Protein AF-A0A3D0P7R5-F1 (afdb_monomer_lite)

Sequence (72 aa):
PYKRVDLVVQACRELDLPLVVVGDGPERSRLEAMAGPSTRFLGRSSAHEVEQLLARCRAYVYAGLEDFGIAP

Structure (mmCIF, N/CA/C/O backbone):
data_AF-A0A3D0P7R5-F1
#
_entry.id   AF-A0A3D0P7R5-F1
#
loop_
_atom_site.group_PDB
_atom_site.id
_atom_site.type_symbol
_atom_site.label_atom_id
_atom_site.label_alt_id
_atom_site.label_comp_id
_atom_site.label_asym_id
_atom_site.label_entity_id
_atom_site.label_seq_id
_atom_site.pdbx_PDB_ins_code
_atom_site.Cartn_x
_atom_site.Cartn_y
_atom_site.Car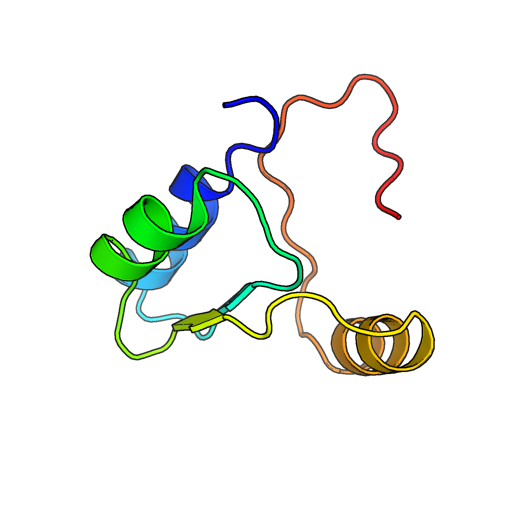tn_z
_atom_site.occupancy
_atom_site.B_iso_or_equiv
_atom_site.auth_seq_id
_atom_site.auth_comp_id
_atom_site.auth_asym_id
_atom_site.auth_atom_id
_atom_site.pdbx_PDB_model_num
ATOM 1 N N . PRO A 1 1 ? 1.782 5.682 -11.806 1.00 62.44 1 PRO A N 1
ATOM 2 C CA . PRO A 1 1 ? 1.372 5.448 -13.216 1.00 62.44 1 PRO A CA 1
ATOM 3 C C . PRO A 1 1 ? 1.381 3.969 -13.639 1.00 62.44 1 PRO A C 1
ATOM 5 O O . PRO A 1 1 ? 0.333 3.473 -14.015 1.00 62.44 1 PRO A O 1
ATOM 8 N N . TYR A 1 2 ? 2.511 3.251 -13.546 1.00 75.75 2 TYR A N 1
ATOM 9 C CA . TYR A 1 2 ? 2.598 1.855 -14.018 1.00 75.75 2 TYR A CA 1
ATOM 10 C C . TYR A 1 2 ? 1.892 0.843 -13.099 1.00 75.75 2 TYR A C 1
ATOM 12 O O . TYR A 1 2 ? 1.025 0.109 -13.546 1.00 75.75 2 TYR A O 1
ATOM 20 N N . LYS A 1 3 ? 2.174 0.879 -11.788 1.00 82.81 3 LYS A N 1
ATOM 21 C CA . LYS A 1 3 ? 1.594 -0.053 -10.794 1.00 82.81 3 LYS A CA 1
ATOM 22 C C . LYS A 1 3 ? 0.112 0.188 -10.458 1.00 82.81 3 LYS A C 1
ATOM 24 O O . LYS A 1 3 ? -0.471 -0.578 -9.703 1.00 82.81 3 LYS A O 1
ATOM 29 N N . ARG A 1 4 ? -0.456 1.300 -10.943 1.00 91.62 4 ARG A N 1
ATOM 30 C CA . ARG A 1 4 ? -1.844 1.752 -10.712 1.00 91.62 4 ARG A CA 1
ATOM 31 C C . ARG A 1 4 ? -2.372 1.590 -9.275 1.00 91.62 4 ARG A C 1
ATOM 33 O O . ARG A 1 4 ? -3.542 1.284 -9.065 1.00 91.62 4 ARG A O 1
ATOM 40 N N . VAL A 1 5 ? -1.519 1.838 -8.275 1.00 93.94 5 VAL A N 1
ATOM 41 C CA . VAL A 1 5 ? -1.889 1.773 -6.844 1.00 93.94 5 VAL A CA 1
ATOM 42 C C . VAL A 1 5 ? -3.043 2.728 -6.522 1.00 93.94 5 VAL A C 1
ATOM 44 O O . VAL A 1 5 ? -3.849 2.450 -5.643 1.00 93.94 5 VAL A O 1
ATOM 47 N N . ASP A 1 6 ? -3.168 3.814 -7.286 1.00 95.06 6 ASP A N 1
ATOM 48 C CA . ASP A 1 6 ? -4.294 4.741 -7.237 1.00 95.06 6 ASP A CA 1
ATOM 49 C C . ASP A 1 6 ? -5.652 4.046 -7.380 1.00 95.06 6 ASP A C 1
ATOM 51 O O . ASP A 1 6 ? -6.554 4.333 -6.597 1.00 95.06 6 ASP A O 1
ATOM 55 N N . LEU A 1 7 ? -5.781 3.090 -8.305 1.00 95.88 7 LEU A N 1
ATOM 56 C CA . LEU A 1 7 ? -7.030 2.354 -8.505 1.00 95.88 7 LEU A CA 1
ATOM 57 C C . LEU A 1 7 ? -7.369 1.470 -7.305 1.00 95.88 7 LEU A C 1
ATOM 59 O O . LEU A 1 7 ? -8.526 1.399 -6.904 1.00 95.88 7 LEU A O 1
ATOM 63 N N . VAL A 1 8 ? -6.363 0.818 -6.715 1.00 96.12 8 VAL A N 1
ATOM 64 C CA . VAL A 1 8 ? -6.556 -0.044 -5.539 1.00 96.12 8 VAL A CA 1
ATOM 65 C C . VAL A 1 8 ? -6.980 0.794 -4.335 1.00 96.12 8 VAL A C 1
ATOM 67 O O . VAL A 1 8 ? -7.944 0.453 -3.658 1.00 96.12 8 VAL A O 1
ATOM 70 N N . VAL A 1 9 ? -6.30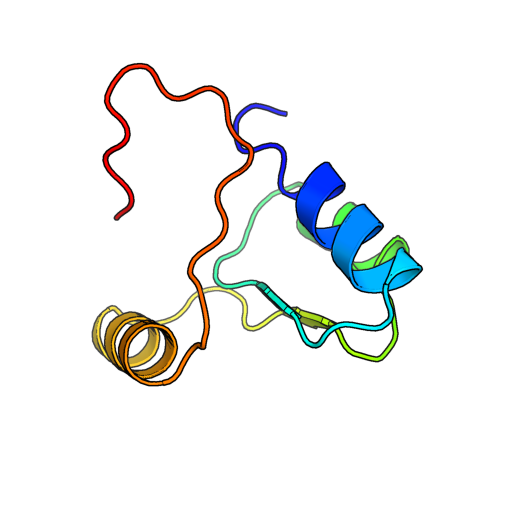4 1.923 -4.099 1.00 97.00 9 VAL A N 1
ATOM 71 C CA . VAL A 1 9 ? -6.641 2.850 -3.009 1.00 97.00 9 VAL A CA 1
ATOM 72 C C . VAL A 1 9 ? -8.051 3.411 -3.183 1.00 97.00 9 VAL A C 1
ATOM 74 O O . VAL A 1 9 ? -8.819 3.424 -2.221 1.00 97.00 9 VAL A O 1
ATOM 77 N N . GLN A 1 10 ? -8.412 3.838 -4.396 1.00 97.06 10 GLN A N 1
ATOM 78 C CA . GLN A 1 10 ? -9.750 4.349 -4.687 1.00 97.06 10 GLN A CA 1
ATOM 79 C C . GLN A 1 10 ? -10.821 3.273 -4.458 1.00 97.06 10 GLN A C 1
ATOM 81 O O . GLN A 1 10 ? -11.774 3.518 -3.723 1.00 97.06 10 GLN A O 1
ATOM 86 N N . ALA A 1 11 ? -10.637 2.073 -5.013 1.00 96.56 11 ALA A N 1
ATOM 87 C CA . ALA A 1 11 ? -11.599 0.985 -4.871 1.00 96.56 11 ALA A CA 1
ATOM 88 C C . ALA A 1 11 ? -11.781 0.563 -3.404 1.00 96.56 11 ALA A C 1
ATOM 90 O O . ALA A 1 11 ? -12.908 0.433 -2.934 1.00 96.56 11 ALA A O 1
ATOM 91 N N . CYS A 1 12 ? -10.691 0.399 -2.645 1.00 97.31 12 CYS A N 1
ATOM 92 C CA . CYS A 1 12 ? -10.779 0.047 -1.226 1.00 97.31 12 CYS A CA 1
ATOM 93 C C . CYS A 1 12 ? -11.445 1.146 -0.392 1.00 97.31 12 CYS A C 1
ATOM 95 O O . CYS A 1 12 ? -12.186 0.825 0.532 1.00 97.31 12 CYS A O 1
ATOM 97 N N . ARG A 1 13 ? -11.228 2.426 -0.722 1.00 97.38 13 ARG A N 1
ATOM 98 C CA . ARG A 1 13 ? -11.943 3.539 -0.084 1.00 97.38 13 ARG A CA 1
ATOM 99 C C . ARG A 1 13 ? -13.444 3.492 -0.378 1.00 97.38 13 ARG A C 1
ATOM 101 O O . ARG A 1 13 ? -14.229 3.652 0.547 1.00 97.38 13 ARG A O 1
ATOM 108 N N . GLU A 1 14 ? -13.837 3.316 -1.638 1.00 97.62 14 GLU A N 1
ATOM 109 C CA . GLU A 1 14 ? -15.251 3.287 -2.050 1.00 97.62 14 GLU A CA 1
ATOM 110 C C . GLU A 1 14 ? -16.006 2.087 -1.462 1.00 97.62 14 GLU A C 1
ATOM 112 O O . GLU A 1 14 ? -17.185 2.198 -1.137 1.00 97.62 14 GLU A O 1
ATOM 117 N N . LEU A 1 15 ? -15.315 0.958 -1.286 1.00 96.50 15 LEU A N 1
ATOM 118 C CA . LEU A 1 15 ? -15.866 -0.275 -0.719 1.00 96.50 15 LEU A CA 1
ATOM 119 C C . LEU A 1 15 ? -15.735 -0.375 0.811 1.00 96.50 15 LEU A C 1
ATOM 121 O O . LEU A 1 15 ? -16.165 -1.376 1.379 1.00 96.50 15 LEU A O 1
ATOM 125 N N . ASP A 1 16 ? -15.110 0.612 1.460 1.00 95.94 16 ASP A N 1
ATOM 126 C CA . ASP A 1 16 ? -14.732 0.595 2.883 1.00 95.94 16 ASP A CA 1
ATOM 127 C C . ASP A 1 16 ? -14.016 -0.702 3.314 1.00 95.94 16 ASP A C 1
ATOM 129 O O . ASP A 1 16 ? -14.309 -1.329 4.333 1.00 95.94 16 ASP A O 1
ATOM 133 N N . LEU A 1 17 ? -13.054 -1.136 2.497 1.00 96.94 17 LEU A N 1
ATOM 134 C CA . LEU A 1 17 ? -12.236 -2.311 2.774 1.00 96.94 17 LEU A CA 1
ATOM 135 C C . LEU A 1 17 ? -10.891 -1.917 3.400 1.00 96.94 17 LEU A C 1
ATOM 137 O O . LEU A 1 17 ? -10.285 -0.916 3.000 1.00 96.94 17 LEU A O 1
ATOM 141 N N . PRO A 1 18 ? -10.368 -2.721 4.346 1.00 97.62 18 PRO A N 1
ATOM 142 C CA . PRO A 1 18 ? -9.045 -2.493 4.906 1.00 97.62 18 PRO A CA 1
ATOM 143 C C . PRO A 1 18 ? -7.970 -2.696 3.837 1.00 97.62 18 PRO A C 1
ATOM 145 O O . PRO A 1 18 ? -7.939 -3.723 3.157 1.00 97.62 18 PRO A O 1
ATOM 148 N N . LEU A 1 19 ? -7.055 -1.733 3.733 1.00 98.00 19 LEU A N 1
ATOM 149 C CA . LEU A 1 19 ? -5.941 -1.766 2.788 1.00 98.00 19 LEU A CA 1
ATOM 150 C C . LEU A 1 19 ? -4.631 -1.446 3.506 1.00 98.00 19 LEU A C 1
ATOM 152 O O . LEU A 1 19 ? -4.540 -0.483 4.266 1.00 98.00 19 LEU A O 1
ATOM 156 N N . VAL A 1 20 ? -3.596 -2.236 3.233 1.00 97.94 20 VAL A N 1
ATOM 157 C CA . VAL A 1 20 ? -2.228 -1.954 3.673 1.00 97.94 20 VAL A CA 1
ATOM 158 C C . VAL A 1 20 ? -1.366 -1.750 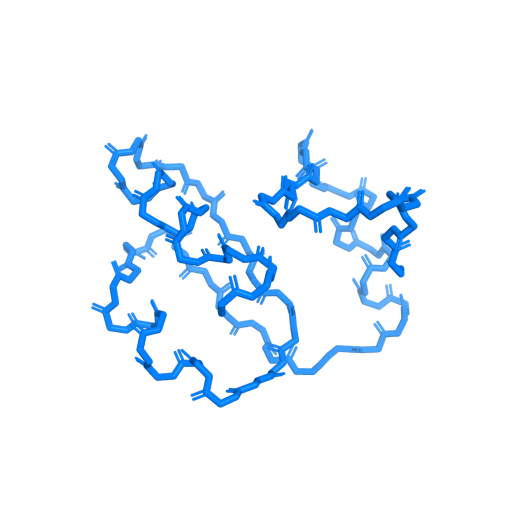2.435 1.00 97.94 20 VAL A C 1
ATOM 160 O O . VAL A 1 20 ? -1.249 -2.647 1.604 1.00 97.94 20 VAL A O 1
ATOM 163 N N . VAL A 1 21 ? -0.770 -0.567 2.314 1.00 96.56 21 VAL A N 1
ATOM 164 C CA . VAL A 1 21 ? 0.169 -0.218 1.246 1.00 96.56 21 VAL A CA 1
ATOM 165 C C . VAL A 1 21 ? 1.583 -0.263 1.815 1.00 96.56 21 VAL A C 1
ATOM 167 O O . VAL A 1 21 ? 1.917 0.465 2.755 1.00 96.56 21 VAL A O 1
ATOM 170 N N . VAL A 1 22 ? 2.408 -1.132 1.238 1.00 95.38 22 VAL A N 1
ATOM 171 C CA . VAL A 1 22 ? 3.808 -1.335 1.625 1.00 95.38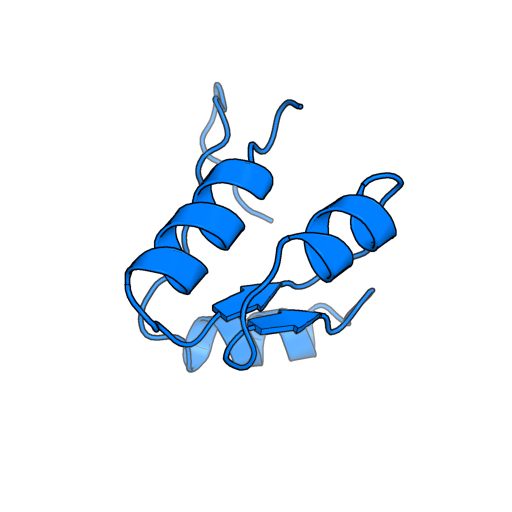 22 VAL A CA 1
ATOM 172 C C . VAL A 1 22 ? 4.719 -0.754 0.550 1.00 95.38 22 VAL A C 1
ATOM 174 O O . VAL A 1 22 ? 4.485 -0.940 -0.645 1.00 95.38 22 VAL A O 1
ATOM 177 N N . GLY A 1 23 ? 5.769 -0.064 0.978 1.00 91.69 23 GLY A N 1
ATOM 178 C CA . GLY A 1 23 ? 6.715 0.642 0.125 1.00 91.69 23 GLY A CA 1
ATOM 179 C C . GLY A 1 23 ? 6.541 2.159 0.155 1.00 91.69 23 GLY A C 1
ATOM 180 O O . GLY A 1 23 ? 5.563 2.702 0.664 1.00 91.69 23 GLY A O 1
ATOM 181 N N . ASP A 1 24 ? 7.529 2.838 -0.419 1.00 90.88 24 ASP A N 1
ATOM 182 C CA . ASP A 1 24 ? 7.557 4.288 -0.589 1.00 90.88 24 ASP A CA 1
ATOM 183 C C . ASP A 1 24 ? 7.771 4.648 -2.054 1.00 90.88 24 ASP A C 1
ATOM 185 O O . ASP A 1 24 ? 8.333 3.876 -2.837 1.00 90.88 24 ASP A O 1
ATOM 189 N N . GLY A 1 25 ? 7.349 5.853 -2.422 1.00 90.69 25 GLY A N 1
ATOM 190 C CA . GLY A 1 25 ? 7.541 6.376 -3.761 1.00 90.69 25 GLY A CA 1
ATOM 191 C C . GLY A 1 25 ? 7.034 7.807 -3.907 1.00 90.69 25 GLY A C 1
ATOM 192 O O . GLY A 1 25 ? 6.384 8.330 -3.001 1.00 90.69 25 GLY A O 1
ATOM 193 N N . PRO A 1 26 ? 7.291 8.434 -5.065 1.00 92.75 26 PRO A N 1
ATOM 194 C CA . PRO A 1 26 ? 6.923 9.829 -5.321 1.00 92.75 26 PRO A CA 1
ATOM 195 C C . PRO A 1 26 ? 5.412 10.087 -5.211 1.00 92.75 26 PRO A C 1
ATOM 197 O O . PRO A 1 26 ? 4.995 11.188 -4.877 1.00 92.75 26 PRO A O 1
ATOM 200 N N . GLU A 1 27 ? 4.587 9.060 -5.429 1.00 92.94 27 GLU A N 1
ATOM 201 C CA . GLU A 1 27 ? 3.125 9.164 -5.366 1.00 92.94 27 GLU A CA 1
ATOM 202 C C . GLU A 1 27 ? 2.556 9.088 -3.942 1.00 92.94 27 GLU A C 1
ATOM 204 O O . GLU A 1 27 ? 1.344 9.213 -3.778 1.00 92.94 27 GLU A O 1
ATOM 209 N N . ARG A 1 28 ? 3.383 8.873 -2.907 1.00 94.50 28 ARG A N 1
ATOM 210 C CA . ARG A 1 28 ? 2.906 8.608 -1.540 1.00 94.50 28 ARG A CA 1
ATOM 211 C C . ARG A 1 28 ? 1.921 9.662 -1.043 1.00 94.50 28 ARG A C 1
ATOM 213 O O . ARG A 1 28 ? 0.801 9.312 -0.690 1.00 94.50 28 ARG A O 1
ATOM 220 N N . SER A 1 29 ? 2.299 10.938 -1.079 1.00 95.75 29 SER A N 1
ATOM 221 C CA . SER A 1 29 ? 1.444 12.020 -0.576 1.00 95.75 29 SER A CA 1
ATOM 222 C C . SER A 1 29 ? 0.124 12.129 -1.346 1.00 95.75 29 SER A C 1
ATOM 224 O O . SER A 1 29 ? -0.918 12.400 -0.754 1.00 95.75 29 SER A O 1
ATOM 226 N N . ARG A 1 30 ? 0.141 11.867 -2.662 1.00 96.31 30 ARG A N 1
ATOM 227 C CA . ARG A 1 30 ? -1.073 11.854 -3.493 1.00 96.31 30 ARG A CA 1
ATOM 228 C C . ARG A 1 30 ? -2.005 10.704 -3.107 1.00 96.31 30 ARG A C 1
ATOM 230 O O . ARG A 1 30 ? -3.215 10.894 -3.050 1.00 96.31 30 ARG A O 1
ATOM 237 N N . LEU A 1 31 ? -1.445 9.521 -2.851 1.00 96.62 31 LEU A N 1
ATOM 238 C CA . LEU A 1 31 ? -2.201 8.333 -2.453 1.00 96.62 31 LEU A CA 1
ATOM 239 C C . LEU A 1 31 ? -2.775 8.475 -1.040 1.00 96.62 31 LEU A C 1
ATOM 241 O O . LEU A 1 31 ? -3.941 8.153 -0.841 1.00 96.62 31 LEU A O 1
ATOM 245 N N . GLU A 1 32 ? -2.001 9.002 -0.090 1.00 96.81 32 GLU A N 1
ATOM 246 C CA . GLU A 1 32 ? -2.461 9.281 1.278 1.00 96.81 32 GLU A CA 1
ATOM 247 C C . GLU A 1 32 ? -3.630 10.276 1.286 1.00 96.81 32 GLU A C 1
ATOM 249 O O . GLU A 1 32 ? -4.630 10.032 1.954 1.00 96.81 32 GLU A O 1
ATOM 254 N N . ALA A 1 33 ? -3.564 11.343 0.479 1.00 97.12 33 ALA A N 1
ATOM 255 C CA . ALA A 1 33 ? -4.653 12.317 0.355 1.00 97.12 33 ALA A CA 1
ATOM 256 C C . ALA A 1 33 ? -5.944 11.733 -0.255 1.00 97.12 33 ALA A C 1
ATOM 258 O O . ALA A 1 33 ? -7.037 12.248 -0.024 1.00 97.12 33 ALA A O 1
ATOM 259 N N . MET A 1 34 ? -5.828 10.671 -1.057 1.00 96.81 34 MET A N 1
ATOM 260 C CA . MET A 1 34 ? -6.965 9.999 -1.689 1.00 96.81 34 MET A CA 1
ATOM 261 C C . MET A 1 34 ? -7.548 8.874 -0.826 1.00 96.81 34 MET A C 1
ATOM 263 O O . MET A 1 34 ? -8.703 8.492 -1.030 1.00 96.81 34 MET A O 1
ATOM 267 N N . ALA A 1 35 ? -6.762 8.336 0.102 1.00 97.31 35 ALA A N 1
ATOM 268 C CA . ALA A 1 35 ? -7.086 7.143 0.861 1.00 97.31 35 ALA A CA 1
ATOM 269 C C . ALA A 1 35 ? -8.236 7.340 1.863 1.00 97.31 35 ALA A C 1
ATOM 271 O O . ALA A 1 35 ? -8.512 8.441 2.336 1.00 97.31 35 ALA A O 1
ATOM 272 N N . GLY A 1 36 ? -8.924 6.240 2.177 1.00 93.94 36 GLY A N 1
ATOM 273 C CA . GLY A 1 36 ? -9.932 6.192 3.238 1.00 93.94 36 GLY A CA 1
ATOM 274 C C . GLY A 1 36 ? -9.318 5.920 4.621 1.00 93.94 36 GLY A C 1
ATOM 275 O O . GLY A 1 36 ? -8.158 5.512 4.707 1.00 93.94 36 GLY A O 1
ATOM 276 N N . PRO A 1 37 ? -10.101 6.056 5.708 1.00 95.56 37 PRO A N 1
ATOM 277 C CA . PRO A 1 37 ? -9.624 5.843 7.083 1.00 95.56 37 PRO A CA 1
ATOM 278 C C . PRO A 1 37 ? -9.138 4.407 7.346 1.00 95.56 37 PRO A C 1
ATOM 280 O O . PRO A 1 37 ? -8.313 4.174 8.227 1.00 95.56 37 PRO A O 1
ATOM 283 N N . SER A 1 38 ? -9.619 3.446 6.557 1.00 95.94 38 SER A N 1
ATOM 284 C CA . SER A 1 38 ? -9.269 2.023 6.636 1.00 95.94 38 SER A CA 1
ATOM 285 C C . SER A 1 38 ? -7.958 1.672 5.905 1.00 95.94 38 SER A C 1
ATOM 287 O O . SER A 1 38 ? -7.542 0.512 5.908 1.00 95.94 38 SER A O 1
ATOM 289 N N . THR A 1 39 ? -7.289 2.651 5.281 1.00 97.81 39 THR A N 1
ATOM 290 C CA . THR A 1 39 ? -6.019 2.456 4.560 1.00 97.81 39 THR A CA 1
ATOM 291 C C . THR A 1 39 ? -4.818 2.828 5.429 1.00 97.81 39 THR A C 1
ATOM 293 O O . THR A 1 39 ? -4.797 3.886 6.051 1.00 97.81 39 THR A O 1
ATOM 296 N N . ARG A 1 40 ? -3.780 1.985 5.442 1.00 97.62 40 ARG A N 1
ATOM 297 C CA . ARG A 1 40 ? -2.522 2.230 6.168 1.00 97.62 40 ARG A CA 1
ATOM 298 C C . ARG A 1 40 ? -1.334 2.187 5.219 1.00 97.62 40 ARG A C 1
ATOM 300 O O . ARG A 1 40 ? -1.215 1.255 4.429 1.00 97.62 40 ARG A O 1
ATOM 307 N N . PHE A 1 41 ? -0.431 3.152 5.351 1.00 97.38 41 PHE A N 1
ATOM 308 C CA . PHE A 1 41 ? 0.821 3.215 4.600 1.00 97.38 41 PHE A CA 1
ATOM 309 C C . PHE A 1 41 ? 1.982 2.906 5.542 1.00 97.38 41 PHE A C 1
ATOM 311 O O . PHE A 1 41 ? 2.226 3.655 6.487 1.00 97.38 41 PHE A O 1
ATOM 318 N N . LEU A 1 42 ? 2.686 1.800 5.300 1.00 96.00 42 LEU A N 1
ATOM 319 C CA . LEU A 1 42 ? 3.781 1.347 6.170 1.00 96.00 42 LEU A CA 1
ATOM 320 C C . LEU A 1 42 ? 5.158 1.868 5.733 1.00 96.00 42 LEU A C 1
ATOM 322 O O . LEU A 1 42 ? 6.115 1.769 6.493 1.00 96.00 42 LEU A O 1
ATOM 326 N N . GLY A 1 43 ? 5.260 2.464 4.541 1.00 94.38 43 GLY A N 1
ATOM 327 C CA . GLY A 1 43 ? 6.541 2.873 3.965 1.00 94.38 43 GLY A CA 1
ATOM 328 C C . GLY A 1 43 ? 7.427 1.673 3.628 1.00 94.38 43 GLY A C 1
ATOM 329 O O . GLY A 1 43 ? 6.938 0.560 3.427 1.00 94.38 43 GLY A O 1
ATOM 330 N N . ARG A 1 44 ? 8.741 1.891 3.524 1.00 94.19 44 ARG A N 1
ATOM 331 C CA . ARG A 1 44 ? 9.714 0.801 3.334 1.00 94.19 44 ARG A CA 1
ATOM 332 C C . ARG A 1 44 ? 9.659 -0.214 4.483 1.00 94.19 44 ARG A C 1
ATOM 334 O O . ARG A 1 44 ? 9.817 0.155 5.640 1.00 94.19 44 ARG A O 1
ATOM 341 N N . SER A 1 45 ? 9.539 -1.492 4.132 1.00 94.19 45 SER A N 1
ATOM 342 C CA . SER A 1 45 ? 9.557 -2.621 5.070 1.00 94.19 45 SER A CA 1
ATOM 343 C C . SER A 1 45 ? 10.613 -3.646 4.656 1.00 94.19 45 SER A C 1
ATOM 345 O O . SER A 1 45 ? 10.974 -3.744 3.481 1.00 94.19 45 SER A O 1
ATOM 347 N N . SER A 1 46 ? 11.125 -4.396 5.625 1.00 95.88 46 SER A N 1
ATOM 348 C CA . SER A 1 46 ? 12.031 -5.523 5.403 1.00 95.88 46 SER A CA 1
ATOM 349 C C . SER A 1 46 ? 11.324 -6.686 4.702 1.00 95.88 46 SER A C 1
ATOM 351 O O . SER A 1 46 ? 10.106 -6.832 4.789 1.00 95.88 46 SER A O 1
ATOM 353 N N . ALA A 1 47 ? 12.093 -7.563 4.048 1.00 94.62 47 ALA A N 1
ATOM 354 C CA . ALA A 1 47 ? 11.546 -8.750 3.387 1.00 94.62 47 ALA A CA 1
ATOM 355 C C . ALA A 1 47 ? 10.732 -9.635 4.349 1.00 94.62 47 ALA A C 1
ATOM 357 O O . ALA A 1 47 ? 9.663 -10.114 3.987 1.00 94.62 47 ALA A O 1
ATOM 358 N N . HIS A 1 48 ? 11.196 -9.784 5.594 1.00 97.00 48 HIS A N 1
ATOM 359 C CA . HIS A 1 48 ? 10.481 -10.550 6.613 1.00 97.00 48 HIS A CA 1
ATOM 360 C C . HIS A 1 48 ? 9.136 -9.910 6.990 1.00 97.00 48 HIS A C 1
ATOM 362 O O . HIS A 1 48 ? 8.135 -10.605 7.130 1.00 97.00 48 HIS A O 1
ATOM 368 N N . GLU A 1 49 ? 9.071 -8.583 7.118 1.00 96.38 49 GLU A N 1
ATOM 369 C CA . GLU A 1 49 ? 7.802 -7.890 7.370 1.00 96.38 49 GLU A CA 1
ATOM 370 C C . GLU A 1 49 ? 6.831 -8.044 6.195 1.00 96.38 49 GLU A C 1
ATOM 372 O O . GLU A 1 49 ? 5.645 -8.287 6.415 1.00 96.38 49 GLU A O 1
ATOM 377 N N . VAL A 1 50 ? 7.325 -7.958 4.953 1.00 95.88 50 VAL A N 1
ATOM 378 C CA . VAL A 1 50 ? 6.505 -8.197 3.755 1.00 95.88 50 VAL A CA 1
ATOM 379 C C . VAL A 1 50 ? 5.970 -9.628 3.735 1.00 95.88 50 VAL A C 1
ATOM 381 O O . VAL A 1 50 ? 4.774 -9.821 3.533 1.00 95.88 50 VAL A O 1
ATOM 384 N N . GLU A 1 51 ? 6.812 -10.621 4.023 1.00 96.50 51 GLU A N 1
ATOM 385 C CA . GLU A 1 51 ? 6.410 -12.027 4.136 1.00 96.50 51 GLU A CA 1
ATOM 386 C C . GLU A 1 51 ? 5.304 -12.212 5.185 1.00 96.50 51 GLU A C 1
ATOM 388 O O . GLU A 1 51 ? 4.282 -12.841 4.908 1.00 96.50 51 GLU A O 1
ATOM 393 N N . GLN A 1 52 ? 5.451 -11.613 6.371 1.00 97.62 52 GLN A N 1
ATOM 394 C CA . GLN A 1 52 ? 4.434 -11.686 7.424 1.00 97.62 52 GLN A CA 1
ATOM 395 C C . GLN A 1 52 ? 3.111 -11.028 7.016 1.00 97.62 52 GLN A C 1
ATOM 397 O O . GLN A 1 52 ? 2.041 -11.535 7.362 1.00 97.62 52 GLN A O 1
ATOM 402 N N . LEU A 1 53 ? 3.162 -9.908 6.292 1.00 96.56 53 LEU A N 1
ATOM 403 C CA . LEU A 1 53 ? 1.970 -9.237 5.775 1.00 96.56 53 LEU A CA 1
ATOM 404 C C . LEU A 1 53 ? 1.274 -10.095 4.718 1.00 96.56 53 LEU A C 1
ATOM 406 O O . L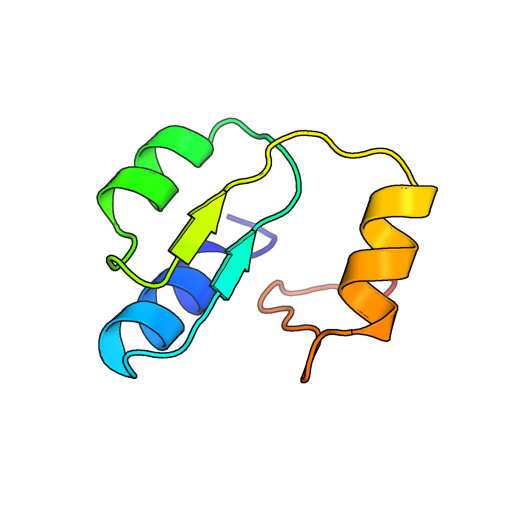EU A 1 53 ? 0.065 -10.298 4.812 1.00 96.56 53 LEU A O 1
ATOM 410 N N . LEU A 1 54 ? 2.026 -10.642 3.762 1.00 95.56 54 LEU A N 1
ATOM 411 C CA . LEU A 1 54 ? 1.494 -11.517 2.719 1.00 95.56 54 LEU A CA 1
ATOM 412 C C . LEU A 1 54 ? 0.883 -12.792 3.310 1.00 95.56 54 LEU A C 1
ATOM 414 O O . LEU A 1 54 ? -0.227 -13.159 2.936 1.00 95.56 54 LEU A O 1
ATOM 418 N N . ALA A 1 55 ? 1.540 -13.412 4.293 1.00 96.69 55 ALA A N 1
ATOM 419 C CA . ALA A 1 55 ? 1.055 -14.626 4.951 1.00 96.69 55 ALA A CA 1
ATOM 420 C C . ALA A 1 55 ? -0.257 -14.425 5.734 1.00 96.69 55 ALA A C 1
ATOM 422 O O . ALA A 1 55 ? -0.982 -15.387 5.982 1.00 96.69 55 ALA A O 1
ATOM 423 N N . ARG A 1 56 ? -0.557 -13.190 6.158 1.00 96.00 56 ARG A N 1
ATOM 424 C CA . ARG A 1 56 ? -1.736 -12.856 6.978 1.00 96.00 56 ARG A CA 1
ATOM 425 C C . ARG A 1 56 ? -2.815 -12.094 6.214 1.00 96.00 56 ARG A C 1
ATOM 427 O O . ARG A 1 56 ? -3.922 -11.935 6.730 1.00 96.00 56 ARG A O 1
ATOM 434 N N . CYS A 1 57 ? -2.506 -11.575 5.028 1.00 96.38 57 CYS A N 1
ATOM 435 C CA . CYS A 1 57 ? -3.477 -10.847 4.228 1.00 96.38 57 CYS A CA 1
ATOM 436 C C . CYS A 1 57 ? -4.506 -11.806 3.623 1.00 96.38 57 CYS A C 1
ATOM 438 O O . CYS A 1 57 ? -4.244 -12.984 3.390 1.00 96.38 57 CYS A O 1
ATOM 440 N N . ARG A 1 58 ? -5.706 -11.289 3.350 1.00 96.69 58 ARG A N 1
ATOM 441 C CA . ARG A 1 58 ? -6.734 -12.063 2.645 1.00 96.69 58 ARG A CA 1
ATOM 442 C C . ARG A 1 58 ? -6.430 -12.195 1.154 1.00 96.69 58 ARG A C 1
ATOM 444 O O . ARG A 1 58 ? -6.820 -13.179 0.536 1.00 96.69 58 ARG A O 1
ATOM 451 N N . ALA A 1 59 ? -5.808 -11.172 0.583 1.00 95.69 59 ALA A N 1
ATOM 452 C CA . ALA A 1 59 ? -5.480 -11.098 -0.825 1.00 95.69 59 ALA A CA 1
ATOM 453 C C . ALA A 1 59 ? -4.320 -10.126 -1.037 1.00 95.69 59 ALA A C 1
ATOM 455 O O . ALA A 1 59 ? -4.242 -9.084 -0.381 1.00 95.69 59 ALA A O 1
ATOM 456 N N . TYR A 1 60 ? -3.479 -10.454 -2.011 1.00 94.06 60 TYR A N 1
ATOM 457 C CA . TYR A 1 60 ? -2.559 -9.519 -2.636 1.00 94.06 60 TYR A CA 1
ATOM 458 C C . TYR A 1 60 ? -3.238 -8.935 -3.877 1.00 94.06 60 TYR A C 1
ATOM 460 O O . TYR A 1 60 ? -3.746 -9.682 -4.714 1.00 94.06 60 TYR A O 1
ATOM 468 N N . VAL A 1 61 ? -3.284 -7.606 -3.980 1.00 92.75 61 VAL A N 1
ATOM 469 C CA . VAL A 1 61 ? -3.954 -6.910 -5.085 1.00 92.75 61 VAL A CA 1
ATOM 470 C C . VAL A 1 61 ? -2.926 -6.144 -5.894 1.00 92.75 61 VAL A C 1
ATOM 472 O O . VAL A 1 61 ? -2.192 -5.307 -5.369 1.00 92.75 61 VAL A O 1
ATOM 475 N N . TYR A 1 62 ? -2.924 -6.409 -7.193 1.00 87.81 62 TYR A N 1
ATOM 476 C CA . TYR A 1 62 ? -2.071 -5.752 -8.161 1.00 87.81 62 TYR A CA 1
ATOM 477 C C . TYR A 1 62 ? -2.932 -5.215 -9.304 1.00 87.81 62 TYR A C 1
ATOM 479 O O . TYR A 1 62 ? -3.725 -5.954 -9.881 1.00 87.81 62 TYR A O 1
ATOM 487 N 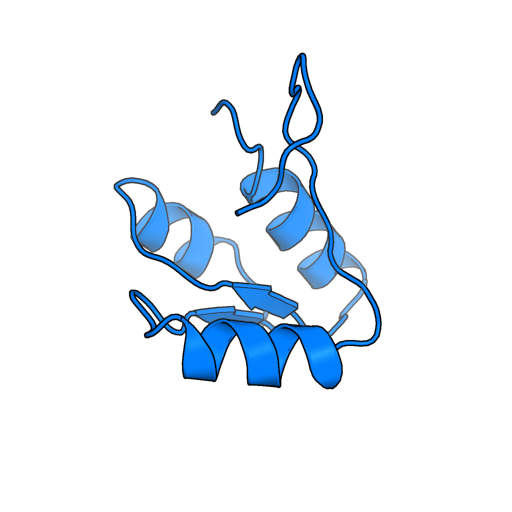N . ALA A 1 63 ? -2.803 -3.923 -9.605 1.00 88.25 63 ALA A N 1
ATOM 488 C CA . ALA A 1 63 ? -3.583 -3.247 -10.648 1.00 88.25 63 ALA A CA 1
ATOM 489 C C . ALA A 1 63 ? -2.713 -2.713 -11.792 1.00 88.25 63 ALA A C 1
ATOM 491 O O . ALA A 1 63 ? -3.225 -2.097 -12.730 1.00 88.25 63 ALA A O 1
ATOM 492 N N . GLY A 1 64 ? -1.393 -2.889 -11.693 1.00 84.06 64 GLY A N 1
ATOM 493 C CA . GLY A 1 64 ? -0.491 -2.494 -12.757 1.00 84.06 64 GLY A CA 1
ATOM 494 C C . GLY A 1 64 ? -0.674 -3.364 -13.992 1.00 84.06 64 GLY A C 1
ATOM 495 O O . GLY A 1 64 ? -1.200 -4.474 -13.929 1.00 84.06 64 GLY A O 1
ATOM 496 N N . LEU A 1 65 ? -0.234 -2.843 -15.129 1.00 79.06 65 LEU A N 1
ATOM 497 C CA . LEU A 1 65 ? -0.133 -3.637 -16.342 1.00 79.06 65 LEU A CA 1
ATOM 498 C C . LEU A 1 65 ? 1.281 -4.215 -16.376 1.00 79.06 65 LEU A C 1
ATOM 500 O O . LEU A 1 65 ? 2.202 -3.502 -16.757 1.00 79.06 65 LEU A O 1
ATOM 504 N N . GLU A 1 66 ? 1.462 -5.451 -15.908 1.00 71.06 66 GLU A N 1
ATOM 505 C CA . GLU A 1 66 ? 2.774 -6.108 -15.900 1.00 71.06 66 GLU A CA 1
ATOM 506 C C . GLU A 1 66 ? 2.881 -7.194 -16.964 1.00 71.06 66 GLU A C 1
ATOM 508 O O . GLU A 1 66 ? 2.012 -8.056 -17.062 1.00 71.06 66 GLU A O 1
ATOM 513 N N . ASP A 1 67 ? 3.985 -7.176 -17.714 1.00 69.00 67 ASP A N 1
ATOM 514 C CA . ASP A 1 67 ? 4.225 -8.117 -18.814 1.00 69.00 67 ASP A CA 1
ATOM 515 C C . ASP A 1 67 ? 4.541 -9.540 -18.315 1.00 69.00 67 ASP A C 1
ATOM 517 O O . ASP A 1 67 ? 4.307 -10.513 -19.028 1.00 69.00 67 ASP A O 1
ATOM 521 N N . PHE A 1 68 ? 5.051 -9.671 -17.082 1.00 70.19 68 PHE A N 1
ATOM 522 C CA . PHE A 1 68 ? 5.502 -10.949 -16.508 1.00 70.19 68 PHE A CA 1
ATOM 523 C C . PHE A 1 68 ? 4.773 -11.364 -15.222 1.00 70.19 68 PHE A C 1
ATOM 525 O O . PHE A 1 68 ? 4.874 -12.521 -14.822 1.00 70.19 68 PHE A O 1
ATOM 532 N N . GLY A 1 69 ? 4.049 -10.451 -14.565 1.00 62.00 69 GLY A N 1
ATOM 533 C CA . GLY A 1 69 ? 3.309 -10.737 -13.328 1.00 62.00 69 GLY A CA 1
ATOM 534 C C . GLY A 1 69 ? 4.181 -11.164 -12.140 1.00 62.00 69 GLY A C 1
ATOM 535 O O . GLY A 1 69 ? 3.687 -11.842 -11.239 1.00 62.00 69 GLY A O 1
ATOM 536 N N . ILE A 1 70 ? 5.468 -10.801 -12.130 1.00 68.12 70 ILE A N 1
ATOM 537 C CA . ILE A 1 70 ? 6.380 -11.126 -11.030 1.00 68.12 70 ILE A CA 1
ATOM 538 C C . ILE A 1 70 ? 6.256 -10.025 -9.978 1.00 68.12 70 ILE A C 1
ATOM 540 O O . ILE A 1 70 ? 6.941 -9.005 -10.023 1.00 68.12 70 ILE A O 1
ATOM 544 N N . ALA A 1 71 ? 5.375 -10.251 -9.007 1.00 60.94 71 ALA A N 1
ATOM 545 C CA . ALA A 1 71 ? 5.381 -9.472 -7.777 1.00 60.94 71 ALA A CA 1
ATOM 546 C C . ALA A 1 71 ? 6.635 -9.823 -6.938 1.00 60.94 71 ALA A C 1
ATOM 548 O O . ALA A 1 71 ? 6.989 -11.003 -6.879 1.00 60.94 71 ALA A O 1
ATOM 549 N N . PRO A 1 72 ? 7.319 -8.833 -6.327 1.00 56.28 72 PRO A N 1
ATOM 550 C CA . PRO A 1 72 ? 8.474 -9.070 -5.459 1.00 56.28 72 PRO A CA 1
ATOM 551 C C . PRO A 1 72 ? 8.092 -9.690 -4.112 1.00 56.28 72 PRO A C 1
ATOM 553 O O . PRO A 1 72 ? 6.951 -9.453 -3.647 1.00 56.28 72 PRO A O 1
#

pLDDT: mean 91.25, std 10.26, range [56.28, 98.0]

Secondary structure (DSSP, 8-state):
--S-HHHHHHHHHHTT--EEEEB--TTHHHHHHH--TTEEEEES--HHHHHHHHHH-S-----S--SS----

Foldseek 3Di:
DQQPVVVVQQVCQVVVHAEEAEADDPCVVVSVVNHHPNYYYPHHDDPVVVVVCCVPDPDDDTDGDDPPPDDD

Radius of gyration: 12.04 Å; chains: 1; bounding box: 28×27×26 Å